Protein AF-A0A429ZUX8-F1 (afdb_monomer)

Structure (mmCIF, N/CA/C/O backbone):
data_AF-A0A429ZUX8-F1
#
_entry.id   AF-A0A429ZUX8-F1
#
loop_
_atom_site.group_PDB
_atom_site.id
_atom_site.type_symbol
_atom_site.label_atom_id
_atom_site.label_alt_id
_atom_site.label_comp_id
_atom_site.label_asym_id
_atom_site.label_entity_id
_atom_site.label_seq_id
_atom_site.pdbx_PDB_ins_code
_atom_site.Cartn_x
_atom_site.Cartn_y
_atom_site.Cartn_z
_atom_site.occupancy
_atom_site.B_iso_or_equiv
_atom_site.auth_seq_id
_atom_site.auth_comp_id
_atom_site.auth_asym_id
_atom_site.auth_atom_id
_atom_site.pdbx_PDB_model_num
ATOM 1 N N . MET A 1 1 ? 13.844 -40.711 -23.685 1.00 64.62 1 MET A N 1
ATOM 2 C CA . MET A 1 1 ? 13.538 -39.368 -24.236 1.00 64.62 1 MET A CA 1
ATOM 3 C C . MET A 1 1 ? 12.196 -38.818 -23.746 1.00 64.62 1 MET A C 1
ATOM 5 O O . MET A 1 1 ? 12.214 -37.789 -23.092 1.00 64.62 1 MET A O 1
ATOM 9 N N . LYS A 1 2 ? 11.062 -39.514 -23.934 1.00 71.81 2 LYS A N 1
ATOM 10 C CA . LYS A 1 2 ? 9.721 -39.080 -23.458 1.00 71.81 2 LYS A CA 1
ATOM 11 C C . LYS A 1 2 ? 9.662 -38.704 -21.963 1.00 71.81 2 LYS A C 1
ATOM 13 O O . LYS A 1 2 ? 9.129 -37.663 -21.611 1.00 71.81 2 LYS A O 1
ATOM 18 N N . HIS A 1 3 ? 10.273 -39.518 -21.097 1.00 77.81 3 HIS A N 1
ATOM 19 C CA . HIS A 1 3 ? 10.309 -39.275 -19.645 1.00 77.81 3 HIS 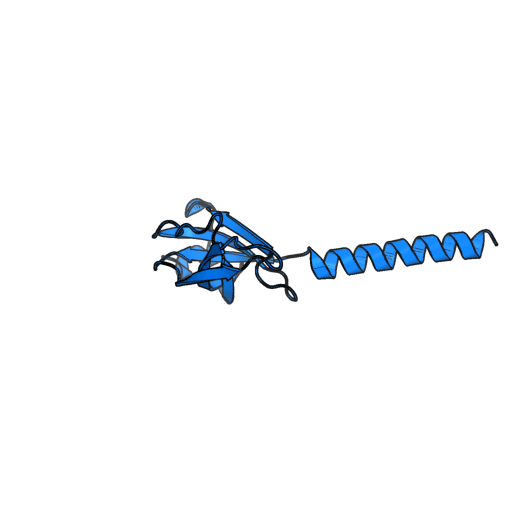A CA 1
ATOM 20 C C . HIS A 1 3 ? 11.204 -38.094 -19.239 1.00 77.81 3 HIS A C 1
ATOM 22 O O . HIS A 1 3 ? 10.881 -37.392 -18.291 1.00 77.81 3 HIS A O 1
ATOM 28 N N . ILE A 1 4 ? 12.287 -37.838 -19.984 1.00 87.44 4 ILE A N 1
ATOM 29 C CA . ILE A 1 4 ? 13.167 -36.677 -19.761 1.00 87.44 4 ILE A CA 1
ATOM 30 C C . ILE A 1 4 ? 12.437 -35.395 -20.164 1.00 87.44 4 ILE A C 1
ATOM 32 O O . ILE A 1 4 ? 12.457 -34.423 -19.420 1.00 87.44 4 ILE A O 1
ATOM 36 N N . LEU A 1 5 ? 11.736 -35.415 -21.304 1.00 83.94 5 LEU A N 1
ATOM 37 C CA . LEU A 1 5 ? 10.937 -34.279 -21.757 1.00 83.94 5 LEU A CA 1
ATOM 38 C C . LEU A 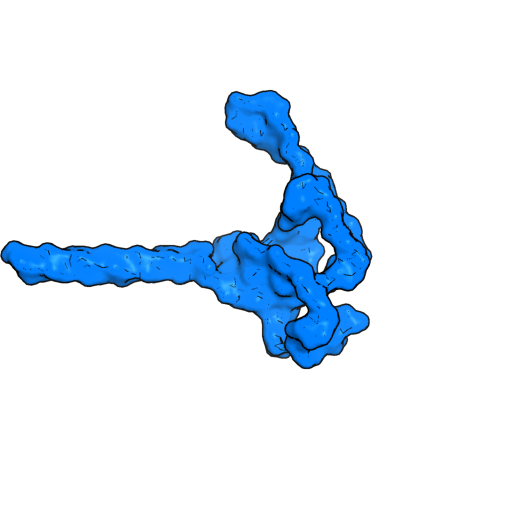1 5 ? 9.791 -33.985 -20.778 1.00 83.94 5 LEU A C 1
ATOM 40 O O . LEU A 1 5 ? 9.612 -32.844 -20.376 1.00 83.94 5 LEU A O 1
ATOM 44 N N . SER A 1 6 ? 9.087 -35.025 -20.318 1.00 88.00 6 SER A N 1
ATOM 45 C CA . SER A 1 6 ? 8.028 -34.891 -19.311 1.00 88.00 6 SER A CA 1
ATOM 46 C C . SER A 1 6 ? 8.552 -34.344 -17.980 1.00 88.00 6 SER A C 1
ATOM 48 O O . SER A 1 6 ? 7.904 -33.495 -17.375 1.00 88.00 6 SER A O 1
ATOM 50 N N . PHE A 1 7 ? 9.723 -34.799 -17.526 1.00 93.25 7 PHE A N 1
ATOM 51 C CA . PHE A 1 7 ? 10.358 -34.287 -16.311 1.00 93.25 7 PHE A CA 1
ATOM 52 C C . PHE A 1 7 ? 10.752 -32.812 -16.456 1.00 93.25 7 PHE A C 1
ATOM 54 O O . PHE A 1 7 ? 10.481 -32.011 -15.564 1.00 93.25 7 PHE A O 1
ATOM 61 N N . LEU A 1 8 ? 11.321 -32.432 -17.604 1.00 93.31 8 LEU A N 1
ATOM 62 C CA . LEU A 1 8 ? 11.699 -31.049 -17.890 1.00 93.31 8 LEU A CA 1
ATOM 63 C C . LEU A 1 8 ? 10.476 -30.119 -17.907 1.00 93.31 8 LEU A C 1
ATOM 65 O O . LEU A 1 8 ? 10.532 -29.028 -17.347 1.00 93.31 8 LEU A O 1
ATOM 69 N N . THR A 1 9 ? 9.352 -30.557 -18.484 1.00 93.00 9 THR A N 1
ATOM 70 C CA . THR A 1 9 ? 8.100 -29.785 -18.477 1.00 93.00 9 THR A CA 1
ATOM 71 C C . THR A 1 9 ? 7.586 -29.546 -17.057 1.00 93.00 9 THR A C 1
ATOM 73 O O . THR A 1 9 ? 7.231 -28.418 -16.719 1.00 93.00 9 THR A O 1
ATOM 76 N N . VAL A 1 10 ? 7.585 -30.575 -16.203 1.00 95.38 10 VAL A N 1
ATOM 77 C CA . VAL A 1 10 ? 7.172 -30.435 -14.796 1.00 95.38 10 VAL A CA 1
ATOM 78 C C . VAL A 1 10 ? 8.111 -29.491 -14.042 1.00 95.38 10 VAL A C 1
ATOM 80 O O . VAL A 1 10 ? 7.644 -28.633 -13.296 1.00 95.38 10 VAL A O 1
ATOM 83 N N . LEU A 1 11 ? 9.422 -29.585 -14.279 1.00 95.12 11 LEU A N 1
ATOM 84 C CA . LEU A 1 11 ? 10.402 -28.696 -13.659 1.00 95.12 11 LEU A CA 1
ATOM 85 C C . LEU A 1 11 ? 10.169 -27.228 -14.049 1.00 95.12 11 LEU A C 1
ATOM 87 O O . LEU A 1 11 ? 10.162 -26.361 -13.178 1.00 95.12 11 LEU A O 1
ATOM 91 N N . ILE A 1 12 ? 9.913 -26.949 -15.331 1.00 95.25 12 ILE A N 1
ATOM 92 C CA . ILE A 1 12 ? 9.610 -25.593 -15.816 1.00 95.25 12 ILE A CA 1
ATOM 93 C C . ILE A 1 12 ? 8.336 -25.045 -15.157 1.00 95.25 12 ILE A C 1
ATOM 95 O O . ILE A 1 12 ? 8.320 -23.885 -14.751 1.00 95.25 12 ILE A O 1
ATOM 99 N N . LEU A 1 13 ? 7.291 -25.863 -14.991 1.00 95.62 13 LEU A N 1
ATOM 100 C CA . LEU A 1 13 ? 6.057 -25.442 -14.316 1.00 95.62 13 LEU A CA 1
ATOM 101 C C . LEU A 1 13 ? 6.291 -25.100 -12.838 1.00 95.62 13 LEU A C 1
ATOM 103 O O . LEU A 1 13 ? 5.776 -24.092 -12.352 1.00 95.62 13 LEU A O 1
ATOM 107 N N . ILE A 1 14 ? 7.096 -25.892 -12.125 1.00 95.12 14 ILE A N 1
ATOM 108 C CA . ILE A 1 14 ? 7.433 -25.632 -10.717 1.00 95.12 14 ILE A CA 1
ATOM 109 C C . ILE A 1 14 ? 8.254 -24.344 -10.588 1.00 95.12 14 ILE A C 1
ATOM 111 O O . ILE A 1 14 ? 7.944 -23.490 -9.760 1.00 95.12 14 ILE A O 1
ATOM 115 N N . VAL A 1 15 ? 9.274 -24.162 -11.430 1.00 94.94 15 VAL A N 1
ATOM 116 C CA . VAL A 1 15 ? 10.110 -22.952 -11.401 1.00 94.94 15 VAL A CA 1
ATOM 117 C C . VAL A 1 15 ? 9.293 -21.720 -11.788 1.00 94.94 15 VAL A C 1
ATOM 119 O O . VAL A 1 15 ? 9.406 -20.682 -11.136 1.00 94.94 15 VAL A O 1
ATOM 122 N N . GLY A 1 16 ? 8.440 -21.828 -12.808 1.00 92.12 16 GLY A N 1
ATOM 123 C CA . GLY A 1 16 ? 7.571 -20.741 -13.250 1.00 92.12 16 GLY A CA 1
ATOM 124 C C . GLY A 1 16 ? 6.571 -20.323 -12.174 1.00 92.12 16 GLY A C 1
ATOM 125 O O . GLY A 1 16 ? 6.448 -19.135 -11.882 1.00 92.12 16 GLY A O 1
ATOM 126 N N . THR A 1 17 ? 5.916 -21.284 -11.519 1.00 90.19 17 THR A N 1
ATOM 127 C CA . THR A 1 17 ? 4.988 -20.995 -10.413 1.00 90.19 17 THR A CA 1
ATOM 128 C C . THR A 1 17 ? 5.706 -20.397 -9.207 1.00 90.19 17 THR A C 1
ATOM 130 O O . THR A 1 17 ? 5.271 -19.363 -8.703 1.00 90.19 17 THR A O 1
ATOM 133 N N . ALA A 1 18 ? 6.838 -20.963 -8.779 1.00 90.06 18 ALA A N 1
ATOM 134 C CA . ALA A 1 18 ? 7.623 -20.419 -7.670 1.00 90.06 18 ALA A CA 1
ATOM 135 C C . ALA A 1 18 ? 8.086 -18.978 -7.948 1.00 90.06 18 ALA A C 1
ATOM 137 O O . ALA A 1 18 ? 7.978 -18.108 -7.082 1.00 90.06 18 ALA A O 1
ATOM 138 N N . SER A 1 19 ? 8.533 -18.714 -9.178 1.00 88.88 19 SER A N 1
ATOM 139 C CA . SER A 1 19 ? 8.931 -17.377 -9.628 1.00 88.88 19 SER A CA 1
ATOM 140 C C . SER A 1 19 ? 7.743 -16.414 -9.611 1.00 88.88 19 SER A C 1
ATOM 142 O O . SER A 1 19 ? 7.859 -15.3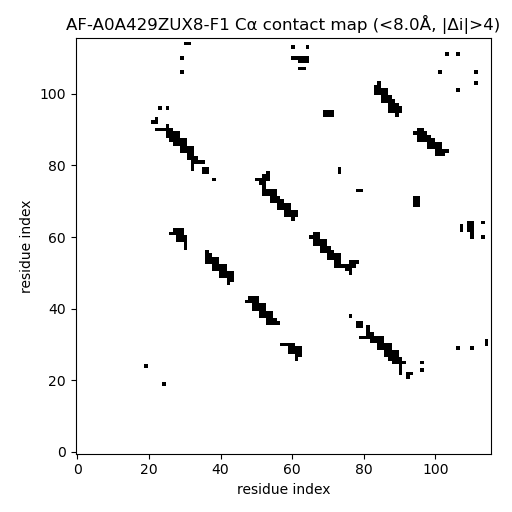06 -9.093 1.00 88.88 19 SER A O 1
ATOM 144 N N . TYR A 1 20 ? 6.573 -16.841 -10.095 1.00 88.69 20 TYR A N 1
ATOM 145 C CA . TYR A 1 20 ? 5.360 -16.028 -10.045 1.00 88.69 20 TYR A CA 1
ATOM 146 C C . TYR A 1 20 ? 4.992 -15.632 -8.609 1.00 88.69 20 TYR A C 1
ATOM 148 O O . TYR A 1 20 ? 4.803 -14.449 -8.329 1.00 88.69 20 TYR A O 1
ATOM 156 N N . PHE A 1 21 ? 4.970 -16.587 -7.673 1.00 87.00 21 PHE A N 1
ATOM 157 C CA . PHE A 1 21 ? 4.702 -16.288 -6.263 1.00 87.00 21 PHE A CA 1
ATOM 158 C C . PHE A 1 21 ? 5.746 -15.346 -5.665 1.00 87.00 21 PHE A C 1
ATOM 160 O O . PHE A 1 21 ? 5.390 -14.437 -4.914 1.00 87.00 21 PHE A O 1
ATOM 167 N N . TYR A 1 22 ? 7.020 -15.513 -6.017 1.00 88.06 22 TYR A N 1
ATOM 168 C CA . TYR A 1 22 ? 8.087 -14.649 -5.527 1.00 88.06 22 TYR A CA 1
ATOM 169 C C . TYR A 1 22 ? 7.881 -13.178 -5.924 1.00 88.06 22 TYR A C 1
ATOM 171 O O . TYR A 1 22 ? 8.092 -12.289 -5.095 1.00 88.06 22 TYR A O 1
ATOM 179 N N . PHE A 1 23 ? 7.440 -12.924 -7.161 1.00 86.94 23 PHE A N 1
ATOM 180 C CA . PHE A 1 23 ? 7.329 -11.573 -7.718 1.00 86.94 23 PHE A CA 1
ATOM 181 C C . PHE A 1 23 ? 5.953 -10.920 -7.563 1.00 86.94 23 PHE A C 1
ATOM 183 O O . PHE A 1 23 ? 5.896 -9.707 -7.383 1.00 86.94 23 PHE A O 1
ATOM 190 N N . TYR A 1 24 ? 4.867 -11.692 -7.626 1.00 85.69 24 TYR A N 1
ATOM 191 C CA . TYR A 1 24 ? 3.512 -11.150 -7.793 1.00 85.69 24 TYR A CA 1
ATOM 192 C C . TYR A 1 24 ? 2.551 -11.479 -6.649 1.00 85.69 24 TYR A C 1
ATOM 194 O O . TYR A 1 24 ? 1.450 -10.939 -6.617 1.00 85.69 24 TYR A O 1
ATOM 202 N N . SER A 1 25 ? 2.935 -12.329 -5.689 1.00 90.88 25 SER A N 1
ATOM 203 C CA . SER A 1 25 ? 2.097 -12.539 -4.501 1.00 90.88 25 SER A CA 1
ATOM 204 C C . SER A 1 25 ? 2.265 -11.398 -3.497 1.00 90.88 25 SER A C 1
ATOM 206 O O . SER A 1 25 ? 3.377 -10.931 -3.259 1.00 90.88 25 SER A O 1
ATOM 208 N N . GLY A 1 26 ? 1.177 -10.946 -2.885 1.00 94.31 26 GLY A N 1
ATOM 209 C CA . GLY A 1 26 ? 1.212 -9.909 -1.858 1.00 94.31 26 GLY A CA 1
ATOM 210 C C . GLY A 1 26 ? 0.212 -10.182 -0.746 1.00 94.31 26 GLY A C 1
ATOM 211 O O . GLY A 1 26 ? -0.682 -11.013 -0.889 1.00 94.31 26 GLY A O 1
ATOM 212 N N . GLN A 1 27 ? 0.406 -9.507 0.381 1.00 96.56 27 GLN A N 1
ATOM 213 C CA . GLN A 1 27 ? -0.532 -9.485 1.499 1.00 96.56 27 GLN A CA 1
ATOM 214 C C . GLN A 1 27 ? -1.164 -8.105 1.607 1.00 96.56 27 GLN A C 1
ATOM 216 O O . GLN A 1 27 ? -0.492 -7.104 1.363 1.00 96.56 27 GLN A O 1
ATOM 221 N N . ASP A 1 28 ? -2.429 -8.064 2.004 1.00 97.94 28 ASP A N 1
ATOM 222 C CA . ASP A 1 28 ? -3.158 -6.810 2.142 1.00 97.94 28 ASP A CA 1
ATOM 223 C C . ASP A 1 28 ? -2.791 -6.093 3.444 1.00 97.94 28 ASP A C 1
ATOM 225 O O . ASP A 1 28 ? -2.830 -6.674 4.534 1.00 97.94 28 ASP A O 1
ATOM 229 N N . TYR A 1 29 ? -2.476 -4.812 3.301 1.00 98.38 29 TYR A N 1
ATOM 230 C CA . TYR A 1 29 ? -2.248 -3.852 4.372 1.00 98.38 29 TYR A CA 1
ATOM 231 C C . TYR A 1 29 ? -3.139 -2.632 4.169 1.00 98.38 29 TYR A C 1
ATOM 233 O O . TYR A 1 29 ? -3.554 -2.341 3.053 1.00 98.38 29 TYR A O 1
ATOM 241 N N . TYR A 1 30 ? -3.413 -1.899 5.239 1.00 98.38 30 TYR A N 1
ATOM 242 C CA . TYR A 1 30 ? -4.357 -0.791 5.236 1.00 98.38 30 TYR A CA 1
ATOM 243 C C . TYR A 1 30 ? -3.749 0.440 5.901 1.00 98.38 30 TYR A C 1
ATOM 245 O O . TYR A 1 30 ? -3.120 0.325 6.952 1.00 98.38 30 TYR A O 1
ATOM 253 N N . THR A 1 31 ? -3.939 1.617 5.314 1.00 98.19 31 THR A N 1
ATOM 254 C CA . THR A 1 31 ? -3.440 2.889 5.861 1.00 98.19 31 THR A CA 1
ATOM 255 C C . THR A 1 31 ? -4.422 4.032 5.598 1.00 98.19 31 THR A C 1
ATOM 257 O O . THR A 1 31 ? -5.386 3.863 4.849 1.00 98.19 31 THR A O 1
ATOM 260 N N . LYS A 1 32 ? -4.191 5.189 6.222 1.00 97.88 32 LYS A N 1
ATOM 261 C CA . LYS A 1 32 ? -4.957 6.425 6.034 1.00 97.88 32 LYS A CA 1
ATOM 262 C C . LYS A 1 32 ? -3.998 7.545 5.656 1.00 97.88 32 LYS A C 1
ATOM 264 O O . LYS A 1 32 ? -3.047 7.808 6.383 1.00 97.88 32 LYS A O 1
ATOM 269 N N . ILE A 1 33 ? -4.271 8.233 4.554 1.00 97.00 33 ILE A N 1
ATOM 270 C CA . ILE A 1 33 ? -3.459 9.373 4.126 1.00 97.00 33 ILE A CA 1
ATOM 271 C C . ILE A 1 33 ? -3.746 10.567 5.035 1.00 97.00 33 ILE A C 1
ATOM 273 O O . ILE A 1 33 ? -4.861 11.083 5.057 1.00 97.00 33 ILE A O 1
ATOM 277 N N . THR A 1 34 ? -2.747 11.017 5.789 1.00 95.19 34 THR A N 1
ATOM 278 C CA . THR A 1 34 ? -2.866 12.145 6.734 1.00 95.19 34 THR A CA 1
ATOM 279 C C . THR A 1 34 ? -2.016 13.356 6.351 1.00 95.19 34 THR A C 1
ATOM 281 O O . THR A 1 34 ? -2.213 14.432 6.910 1.00 95.19 34 THR A O 1
ATOM 284 N N . SER A 1 35 ? -1.117 13.211 5.375 1.00 92.50 35 SER A N 1
ATOM 285 C CA . SER A 1 35 ? -0.234 14.266 4.875 1.00 92.50 35 SER A CA 1
ATOM 286 C C . SER A 1 35 ? -0.124 14.222 3.352 1.00 92.50 35 SER A C 1
ATOM 288 O O . SER A 1 35 ? -0.442 13.213 2.719 1.00 92.50 35 SER A O 1
ATOM 290 N N . THR A 1 36 ? 0.356 15.317 2.766 1.00 92.31 36 THR A N 1
ATOM 291 C CA . THR A 1 36 ? 0.828 15.334 1.376 1.00 92.31 36 THR A CA 1
ATOM 292 C C . THR A 1 36 ? 2.064 14.449 1.229 1.00 92.31 36 THR A C 1
ATOM 294 O O . THR A 1 36 ? 2.770 14.198 2.212 1.00 92.31 36 THR A O 1
ATOM 297 N N . GLY A 1 37 ? 2.305 13.956 0.017 1.00 88.12 37 GLY A N 1
ATOM 298 C CA . GLY A 1 37 ? 3.490 13.163 -0.282 1.00 88.12 37 GLY A CA 1
ATOM 299 C C . GLY A 1 37 ? 4.682 14.036 -0.660 1.00 88.12 37 GLY A C 1
ATOM 300 O O . GLY A 1 37 ? 4.574 15.251 -0.836 1.00 88.12 37 GLY A O 1
ATOM 301 N N . GLU A 1 38 ? 5.840 13.404 -0.791 1.00 91.88 38 GLU A N 1
ATOM 302 C CA . GLU A 1 38 ? 7.068 14.066 -1.218 1.00 91.88 38 GLU A CA 1
ATOM 303 C C . GLU A 1 38 ? 7.169 14.002 -2.742 1.00 91.88 38 GLU A C 1
ATOM 305 O O . GLU A 1 38 ? 7.211 12.921 -3.327 1.00 91.88 38 GLU A O 1
ATOM 310 N N . SER A 1 39 ? 7.167 15.162 -3.401 1.00 90.19 39 SER A N 1
ATOM 311 C CA . SER A 1 39 ? 7.315 15.235 -4.857 1.00 90.19 39 SER A CA 1
ATOM 312 C C . SER A 1 39 ? 8.781 15.109 -5.259 1.00 90.19 39 SER A C 1
ATOM 314 O O . SER A 1 39 ? 9.638 15.811 -4.722 1.00 90.19 39 SER A O 1
ATOM 316 N N . PHE A 1 40 ? 9.066 14.279 -6.257 1.00 86.06 40 PHE A N 1
ATOM 317 C CA . PHE A 1 40 ? 10.395 14.139 -6.842 1.00 86.06 40 PHE A CA 1
ATOM 318 C C . PHE A 1 40 ? 10.308 14.017 -8.363 1.00 86.06 40 PHE A C 1
ATOM 320 O O . PHE A 1 40 ? 9.276 13.650 -8.922 1.00 86.06 40 PHE A O 1
ATOM 327 N N . VAL A 1 41 ? 11.394 14.376 -9.047 1.00 85.94 41 VAL A N 1
ATOM 328 C CA . VAL A 1 41 ? 11.474 14.327 -10.509 1.00 85.94 41 VAL A CA 1
ATOM 329 C C . VAL A 1 41 ? 12.377 13.178 -10.921 1.00 85.94 41 VAL A C 1
ATOM 331 O O . VAL A 1 41 ? 13.564 13.160 -10.594 1.00 85.94 41 VAL A O 1
ATOM 334 N N . THR A 1 42 ? 11.818 12.244 -11.679 1.00 81.88 42 THR A N 1
ATOM 335 C CA . THR A 1 42 ? 12.556 11.152 -12.306 1.00 81.88 42 THR A CA 1
ATOM 336 C C . THR A 1 42 ? 12.811 11.496 -13.768 1.00 81.88 42 THR A C 1
ATOM 338 O O . THR A 1 42 ? 11.882 11.785 -14.528 1.00 81.88 42 THR A O 1
ATOM 341 N N . LYS A 1 43 ? 14.078 11.449 -14.185 1.00 82.25 43 LYS A N 1
ATOM 342 C CA . LYS A 1 43 ? 14.440 11.549 -15.602 1.00 82.25 43 LYS A CA 1
ATOM 343 C C . LYS A 1 43 ? 14.229 10.201 -16.265 1.00 82.25 43 LYS A C 1
ATOM 345 O O . LYS A 1 43 ? 14.681 9.180 -15.755 1.00 82.25 43 LYS A 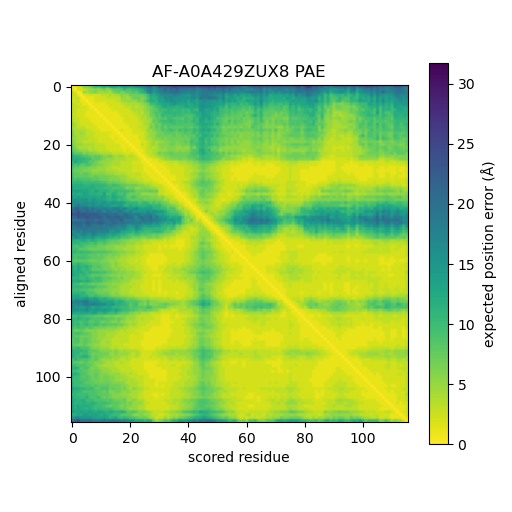O 1
ATOM 350 N N . VAL A 1 44 ? 13.546 10.198 -17.403 1.00 80.56 44 VAL A N 1
ATOM 351 C CA . VAL A 1 44 ? 13.395 8.984 -18.202 1.00 80.56 44 VAL A CA 1
ATOM 352 C C . VAL A 1 44 ? 14.669 8.793 -19.018 1.00 80.56 44 VAL A C 1
ATOM 354 O O . VAL A 1 44 ? 14.949 9.584 -19.922 1.00 80.56 44 VAL A O 1
ATOM 357 N N . ASP A 1 45 ? 15.427 7.744 -18.692 1.00 81.31 45 ASP A N 1
ATOM 358 C CA . ASP A 1 45 ? 16.700 7.419 -19.339 1.00 81.31 45 ASP A CA 1
ATOM 359 C C . ASP A 1 45 ? 16.600 7.464 -20.870 1.00 81.31 45 ASP A C 1
ATOM 361 O O . ASP A 1 45 ? 15.718 6.862 -21.486 1.00 81.31 45 ASP A O 1
ATOM 365 N N . GLY A 1 46 ? 17.528 8.197 -21.491 1.00 79.75 46 GLY A N 1
ATOM 366 C CA . GL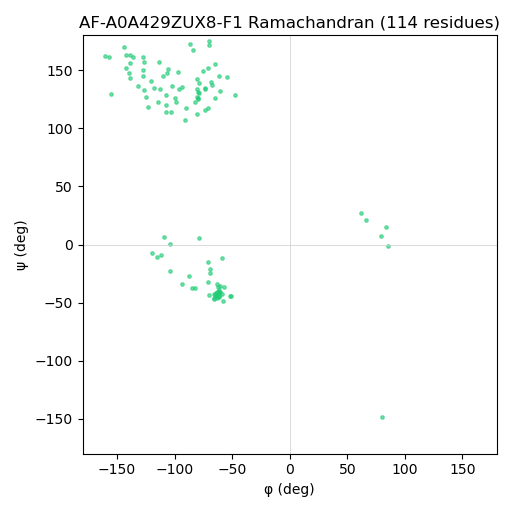Y A 1 46 ? 17.595 8.353 -22.945 1.00 79.75 46 GLY A CA 1
ATOM 367 C C . GLY A 1 46 ? 16.615 9.369 -23.542 1.00 79.75 46 GLY A C 1
ATOM 368 O O . GLY A 1 46 ? 16.534 9.465 -24.765 1.00 79.75 46 GLY A O 1
ATOM 369 N N . THR A 1 47 ? 15.892 10.143 -22.724 1.00 81.75 47 THR A N 1
ATOM 370 C CA . THR A 1 47 ? 15.012 11.227 -23.192 1.00 81.75 47 THR A CA 1
ATOM 371 C C . THR A 1 47 ? 15.164 12.493 -22.343 1.00 81.75 47 THR A C 1
ATOM 373 O O . THR A 1 47 ? 15.608 12.436 -21.202 1.00 81.75 47 THR A O 1
ATOM 376 N N . GLU A 1 48 ? 14.736 13.643 -22.870 1.00 82.38 48 GLU A N 1
ATOM 377 C CA . GLU A 1 48 ? 14.598 14.889 -22.089 1.00 82.38 48 GLU A CA 1
ATOM 378 C C . GLU A 1 48 ? 13.319 14.913 -21.232 1.00 82.38 48 GLU A C 1
ATOM 380 O O . GLU A 1 48 ? 12.978 15.931 -20.633 1.00 82.38 48 GLU A O 1
ATOM 385 N N . LYS A 1 49 ? 12.567 13.805 -21.186 1.00 80.88 49 LYS A N 1
ATOM 386 C CA . LYS A 1 49 ? 11.289 13.749 -20.486 1.00 80.88 49 LYS A CA 1
ATOM 387 C C . LYS A 1 49 ? 11.508 13.580 -18.985 1.00 80.88 49 LYS A C 1
ATOM 389 O O . LYS A 1 49 ? 12.128 12.618 -18.530 1.00 80.88 49 LYS A O 1
ATOM 394 N N . GLU A 1 50 ? 10.908 14.487 -18.229 1.00 83.31 50 GLU A N 1
ATOM 395 C CA . GLU A 1 50 ? 10.831 14.441 -16.774 1.00 83.31 50 GLU A CA 1
ATOM 396 C C . GLU A 1 50 ? 9.440 13.961 -16.340 1.00 83.31 50 GLU A C 1
ATOM 398 O O . GLU A 1 50 ? 8.420 14.362 -16.907 1.00 83.31 50 GLU A O 1
ATOM 403 N N . ILE A 1 51 ? 9.402 13.059 -15.358 1.00 81.38 51 ILE A N 1
ATOM 404 C CA . ILE A 1 51 ? 8.174 12.595 -14.709 1.00 81.38 51 ILE A CA 1
ATOM 405 C C . ILE A 1 51 ? 8.231 13.060 -13.260 1.00 81.38 51 ILE A C 1
ATOM 407 O O . ILE A 1 51 ? 9.173 12.737 -12.540 1.00 81.38 51 ILE A O 1
ATOM 411 N N . THR A 1 52 ? 7.230 13.827 -12.842 1.00 85.12 52 THR A N 1
ATOM 412 C CA . THR A 1 52 ? 7.018 14.117 -11.425 1.00 85.12 52 THR A CA 1
ATOM 413 C C . THR A 1 52 ? 6.268 12.950 -10.805 1.00 85.12 52 THR A C 1
ATOM 415 O O . THR A 1 52 ? 5.172 12.617 -11.252 1.00 85.12 52 THR A O 1
ATOM 418 N N . ASP A 1 53 ? 6.853 12.359 -9.776 1.00 88.38 53 ASP A N 1
ATOM 419 C CA . ASP A 1 53 ? 6.237 11.339 -8.942 1.00 88.38 53 ASP A CA 1
ATOM 420 C C . ASP A 1 53 ? 6.039 11.894 -7.529 1.00 88.38 53 ASP A C 1
ATOM 422 O O . ASP A 1 53 ? 6.712 12.839 -7.114 1.00 88.38 53 ASP A O 1
ATOM 426 N N . VAL A 1 54 ? 5.097 11.310 -6.791 1.00 92.94 54 VAL A N 1
ATOM 427 C CA . VAL A 1 54 ? 4.846 11.654 -5.388 1.00 92.94 54 VAL A CA 1
ATOM 428 C C . VAL A 1 54 ? 4.988 10.390 -4.554 1.00 92.94 54 VAL A C 1
ATOM 430 O O . VAL A 1 54 ? 4.237 9.437 -4.766 1.00 92.94 54 VAL A O 1
ATOM 433 N N . SER A 1 55 ? 5.940 10.366 -3.624 1.00 94.12 55 SER A N 1
ATOM 434 C CA . SER A 1 55 ? 6.180 9.239 -2.718 1.00 94.12 55 SER A CA 1
ATOM 435 C C . SER A 1 55 ? 5.519 9.437 -1.362 1.00 94.12 55 SER A C 1
ATOM 437 O O . SER A 1 55 ? 5.426 10.550 -0.843 1.00 94.12 55 SER A O 1
ATOM 439 N N . TYR A 1 56 ? 5.120 8.324 -0.758 1.00 96.44 56 TYR A N 1
ATOM 440 C CA . TYR A 1 56 ? 4.574 8.255 0.588 1.00 96.44 56 TYR A CA 1
ATOM 441 C C . TYR A 1 56 ? 5.335 7.233 1.415 1.00 96.44 56 TYR A C 1
ATOM 443 O O . TYR A 1 56 ? 5.490 6.088 0.993 1.00 96.44 56 TYR A O 1
ATOM 451 N N . HIS A 1 57 ? 5.703 7.643 2.627 1.00 96.19 57 HIS A N 1
ATOM 452 C CA . HIS A 1 57 ? 6.129 6.759 3.700 1.00 96.19 57 HIS A CA 1
ATOM 453 C C . HIS A 1 57 ? 4.974 6.618 4.693 1.00 96.19 57 HIS A C 1
ATOM 455 O O . HIS A 1 57 ? 4.558 7.603 5.306 1.00 96.19 57 HIS A O 1
ATOM 461 N N . GLN A 1 58 ? 4.406 5.420 4.818 1.00 95.69 58 GLN A N 1
ATOM 462 C CA . GLN A 1 58 ? 3.208 5.187 5.627 1.00 95.69 58 GLN A CA 1
ATOM 463 C C . GLN A 1 58 ? 3.405 4.047 6.617 1.00 95.69 58 GLN A C 1
ATOM 465 O O . GLN A 1 58 ? 4.019 3.025 6.310 1.00 95.69 58 GLN A O 1
ATOM 470 N N . LEU A 1 59 ? 2.788 4.185 7.791 1.00 96.81 59 LEU A N 1
ATOM 471 C CA . LEU A 1 59 ? 2.458 3.036 8.625 1.00 96.81 59 LEU A CA 1
ATOM 472 C C . LEU A 1 59 ? 1.172 2.406 8.089 1.00 96.81 59 LEU A C 1
ATOM 474 O O . LEU A 1 59 ? 0.156 3.080 7.908 1.00 96.81 59 LEU A O 1
ATOM 478 N N . ALA A 1 60 ? 1.223 1.106 7.822 1.00 97.69 60 ALA A N 1
ATOM 479 C CA . ALA A 1 60 ? 0.090 0.330 7.355 1.00 97.69 60 ALA A CA 1
ATOM 480 C C . ALA A 1 60 ? -0.117 -0.904 8.235 1.00 97.69 60 ALA A C 1
ATOM 482 O O . ALA A 1 60 ? 0.831 -1.463 8.783 1.00 97.69 60 ALA A O 1
ATOM 483 N N . PHE A 1 61 ? -1.359 -1.355 8.354 1.00 98.06 61 PHE A N 1
ATOM 484 C CA . PHE A 1 61 ? -1.753 -2.437 9.248 1.00 98.06 61 PHE A CA 1
ATOM 485 C C . PHE A 1 61 ? -2.303 -3.608 8.451 1.00 98.06 61 PHE A C 1
ATOM 487 O O . PHE A 1 61 ? -3.108 -3.410 7.546 1.00 98.06 61 PHE A O 1
ATOM 494 N N . ASP A 1 62 ? -1.890 -4.829 8.771 1.00 97.25 62 ASP A N 1
ATOM 495 C CA . ASP A 1 62 ? -2.502 -6.014 8.177 1.00 97.25 62 ASP A CA 1
ATOM 496 C C . ASP A 1 62 ? -3.933 -6.231 8.706 1.00 97.25 62 ASP A C 1
ATOM 498 O O . ASP A 1 62 ? -4.409 -5.557 9.624 1.00 97.25 62 ASP A O 1
ATOM 502 N N . LYS A 1 63 ? -4.627 -7.233 8.161 1.00 96.00 63 LYS A N 1
ATOM 503 C CA . LYS A 1 63 ? -5.989 -7.600 8.585 1.00 96.00 63 LYS A CA 1
ATOM 504 C C . LYS A 1 63 ? -6.144 -7.983 10.065 1.00 96.00 63 LYS A C 1
ATOM 506 O O . LYS A 1 63 ? -7.274 -8.138 10.509 1.00 96.00 63 LYS A O 1
ATOM 511 N N . ASN A 1 64 ? -5.048 -8.195 10.792 1.00 95.81 64 ASN A N 1
ATOM 512 C CA . ASN A 1 64 ? -5.028 -8.505 12.221 1.00 95.81 64 ASN A CA 1
ATOM 513 C C . ASN A 1 64 ? -4.608 -7.287 13.066 1.00 95.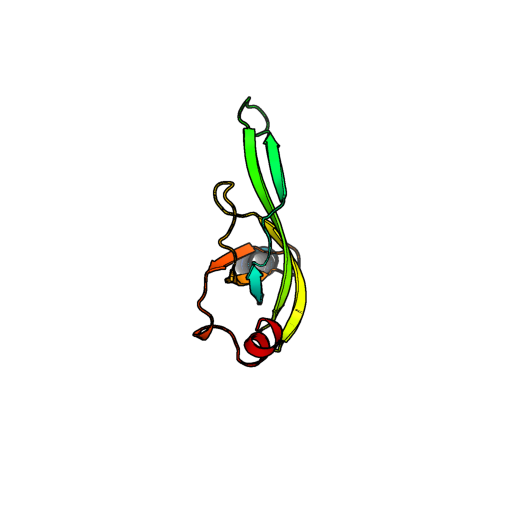81 64 ASN A C 1
ATOM 515 O O . ASN A 1 64 ? -4.540 -7.392 14.287 1.00 95.81 64 ASN A O 1
ATOM 519 N N . GLY A 1 65 ? -4.327 -6.140 12.438 1.00 94.56 65 GLY A N 1
ATOM 520 C CA . GLY A 1 65 ? -3.850 -4.931 13.107 1.00 94.56 65 GLY A CA 1
ATOM 521 C C . GLY A 1 65 ? -2.339 -4.902 13.348 1.00 94.56 65 GLY A C 1
ATOM 522 O O . GLY A 1 65 ? -1.877 -4.086 14.139 1.00 94.56 65 GLY A O 1
ATOM 523 N N . LYS A 1 66 ? -1.550 -5.773 12.704 1.00 96.25 66 LYS A N 1
ATOM 524 C CA . LYS A 1 66 ? -0.088 -5.731 12.814 1.00 96.25 66 LYS A CA 1
ATOM 525 C C . LYS A 1 66 ? 0.483 -4.652 11.901 1.00 96.25 66 LYS A C 1
ATOM 527 O O . LYS A 1 66 ? 0.263 -4.684 10.691 1.00 96.25 66 LYS A O 1
ATOM 532 N N . GLU A 1 67 ? 1.263 -3.751 12.481 1.00 96.38 67 GLU A N 1
ATOM 533 C CA . GLU A 1 67 ? 1.903 -2.648 11.769 1.00 96.38 67 GLU A CA 1
ATOM 534 C C . GLU A 1 67 ? 3.052 -3.085 10.844 1.00 96.38 67 GLU A C 1
ATOM 536 O O . GLU A 1 67 ? 3.745 -4.087 11.068 1.00 96.38 67 GLU A O 1
ATOM 541 N N . LYS A 1 68 ? 3.258 -2.292 9.793 1.00 96.25 68 LYS A N 1
ATOM 542 C CA . LYS A 1 68 ? 4.380 -2.354 8.862 1.00 96.25 68 LYS A CA 1
ATOM 543 C C . LYS A 1 68 ? 4.590 -0.979 8.226 1.00 96.25 68 LYS A C 1
ATOM 545 O O . LYS A 1 68 ? 3.652 -0.409 7.677 1.00 96.25 68 LYS A O 1
ATOM 550 N N . ALA A 1 69 ? 5.825 -0.484 8.244 1.00 97.25 69 ALA A N 1
ATOM 551 C CA . ALA A 1 69 ? 6.211 0.674 7.442 1.00 97.25 69 ALA A CA 1
ATOM 552 C C . ALA A 1 69 ? 6.314 0.280 5.960 1.00 97.25 69 ALA A C 1
ATOM 554 O O . ALA A 1 69 ? 6.871 -0.775 5.628 1.00 97.25 69 ALA A O 1
ATOM 555 N N . VAL A 1 70 ? 5.749 1.102 5.082 1.00 97.06 70 VAL A N 1
ATOM 556 C CA . VAL A 1 70 ? 5.702 0.871 3.638 1.00 97.06 70 VAL A CA 1
ATOM 557 C C . VAL A 1 70 ? 5.961 2.158 2.869 1.00 97.06 70 VAL A C 1
ATOM 559 O O . VAL A 1 70 ? 5.485 3.225 3.250 1.00 97.06 70 VAL A O 1
ATOM 562 N N . ASP A 1 71 ? 6.662 2.009 1.749 1.00 96.44 71 ASP A N 1
ATOM 563 C CA . ASP A 1 71 ? 6.915 3.070 0.782 1.00 96.44 71 ASP A CA 1
ATOM 564 C C . ASP A 1 71 ? 6.176 2.762 -0.518 1.00 96.44 71 ASP A C 1
ATOM 566 O O . ASP A 1 71 ? 6.209 1.626 -1.010 1.00 96.44 71 ASP A O 1
ATOM 570 N N . PHE A 1 72 ? 5.494 3.761 -1.070 1.00 95.62 72 PHE A N 1
ATOM 571 C CA . PHE A 1 72 ? 4.832 3.654 -2.367 1.00 95.62 72 PHE A CA 1
ATOM 572 C C . PHE A 1 72 ? 4.632 5.019 -3.016 1.00 95.62 72 PHE A C 1
ATOM 574 O O . PHE A 1 72 ? 4.639 6.051 -2.348 1.00 95.62 72 PHE A O 1
ATOM 581 N N . ASN A 1 73 ? 4.409 5.005 -4.328 1.00 93.50 73 ASN A N 1
ATOM 582 C CA . ASN A 1 73 ? 4.196 6.216 -5.110 1.00 93.50 73 ASN A CA 1
ATOM 583 C C . ASN A 1 73 ? 2.725 6.369 -5.490 1.00 93.50 73 ASN A C 1
ATOM 585 O O . ASN A 1 73 ? 2.002 5.380 -5.668 1.00 93.50 73 ASN A O 1
ATOM 589 N N . SER A 1 74 ? 2.290 7.613 -5.658 1.00 90.94 74 SER A N 1
ATOM 590 C CA . SER A 1 74 ? 0.992 7.916 -6.242 1.00 90.94 74 SER A CA 1
ATOM 591 C C . SER A 1 74 ? 0.943 7.600 -7.736 1.00 90.94 74 SER A C 1
ATOM 593 O O . SER A 1 74 ? 1.941 7.297 -8.388 1.00 90.94 74 SER A O 1
ATOM 595 N N . THR A 1 75 ? -0.260 7.688 -8.295 1.00 84.25 75 THR A N 1
ATOM 596 C CA . THR A 1 75 ? -0.498 7.501 -9.722 1.00 84.25 75 THR A CA 1
ATOM 597 C C . THR A 1 75 ? -0.530 8.870 -10.400 1.00 84.25 75 THR A C 1
ATOM 599 O O . THR A 1 75 ? -1.224 9.777 -9.939 1.00 84.25 75 THR A O 1
ATOM 602 N N . LEU A 1 76 ? 0.170 9.006 -11.533 1.00 82.31 76 LEU A N 1
ATOM 603 C CA . LEU A 1 76 ? 0.197 10.218 -12.372 1.00 82.31 76 LEU A CA 1
ATOM 604 C C . LEU A 1 76 ? 0.763 11.475 -11.681 1.00 82.31 76 LEU A C 1
ATOM 606 O O . LEU A 1 76 ? 0.373 12.584 -12.048 1.00 82.31 76 LEU A O 1
ATOM 610 N N . GLY A 1 77 ? 1.645 11.319 -10.688 1.00 81.94 77 GLY A N 1
ATOM 611 C CA . GLY A 1 77 ? 2.341 12.450 -10.064 1.00 81.94 77 GLY A CA 1
ATOM 612 C C . GLY A 1 77 ? 1.443 13.405 -9.280 1.00 81.94 77 GLY A C 1
ATOM 613 O O . GLY A 1 77 ? 1.792 14.567 -9.098 1.00 81.94 77 GLY A O 1
ATOM 614 N N . ARG A 1 78 ? 0.255 12.952 -8.863 1.00 87.69 78 ARG A N 1
ATOM 615 C CA . ARG A 1 78 ? -0.688 13.757 -8.074 1.00 87.69 78 ARG A CA 1
ATOM 616 C C . ARG A 1 78 ? -0.716 13.297 -6.630 1.00 87.69 78 ARG A C 1
ATOM 618 O O . ARG A 1 78 ? -0.598 12.103 -6.372 1.00 87.69 78 ARG A O 1
ATOM 625 N N . ASP A 1 79 ? -0.938 14.225 -5.709 1.00 92.69 79 ASP A N 1
ATOM 626 C CA . ASP A 1 79 ? -1.188 13.871 -4.318 1.00 92.69 79 ASP A CA 1
ATOM 627 C C . ASP A 1 79 ? -2.453 13.013 -4.169 1.00 92.69 79 ASP A C 1
ATOM 629 O O . ASP A 1 79 ? -3.459 13.195 -4.863 1.00 92.69 79 ASP A O 1
ATOM 633 N N . LEU A 1 80 ? -2.396 12.083 -3.221 1.00 94.50 80 LEU A N 1
ATOM 634 C CA . LEU A 1 80 ? -3.534 11.316 -2.748 1.00 94.50 80 LEU A CA 1
ATOM 635 C C . LEU A 1 80 ? -4.402 12.186 -1.840 1.00 94.50 80 LEU A C 1
ATOM 637 O O . LEU A 1 80 ? -3.927 13.080 -1.138 1.00 94.50 80 LEU A O 1
ATOM 641 N N . ARG A 1 81 ? -5.707 11.914 -1.845 1.00 94.75 81 ARG A N 1
ATOM 642 C CA . ARG A 1 81 ? -6.673 12.681 -1.060 1.00 94.75 81 ARG A CA 1
ATOM 643 C C . ARG A 1 81 ? -6.412 12.495 0.436 1.00 94.75 81 ARG A C 1
ATOM 645 O O . ARG A 1 81 ? -6.428 11.375 0.941 1.00 94.75 81 ARG A O 1
ATOM 652 N N . ILE A 1 82 ? -6.250 13.601 1.161 1.00 96.06 82 ILE A N 1
ATOM 653 C CA . ILE A 1 82 ? -6.146 13.577 2.625 1.00 96.06 82 ILE A CA 1
ATOM 654 C C . ILE A 1 82 ? -7.435 12.984 3.213 1.00 96.06 82 ILE A C 1
ATOM 656 O O . ILE A 1 82 ? -8.547 13.350 2.829 1.00 96.06 82 ILE A O 1
ATOM 660 N N . GLY A 1 83 ? 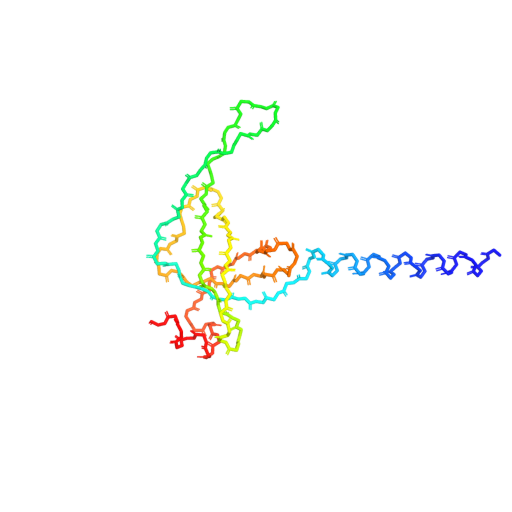-7.272 12.047 4.140 1.00 96.00 83 GLY A N 1
ATOM 661 C CA . GLY A 1 83 ? -8.340 11.271 4.759 1.00 96.00 83 GLY A CA 1
ATOM 662 C C . GLY A 1 83 ? -8.766 10.032 3.969 1.00 96.00 83 GLY A C 1
ATOM 663 O O . GLY A 1 83 ? -9.637 9.311 4.448 1.00 96.00 83 GLY A O 1
ATOM 664 N N . ALA A 1 84 ? -8.184 9.763 2.794 1.00 96.94 84 ALA A N 1
ATOM 665 C CA . ALA A 1 84 ? -8.443 8.524 2.068 1.00 96.94 84 ALA A CA 1
ATOM 666 C C . ALA A 1 84 ? -7.873 7.319 2.825 1.00 96.94 84 ALA A C 1
ATOM 668 O O . ALA A 1 84 ? -6.744 7.362 3.323 1.00 96.94 84 ALA A O 1
ATOM 669 N N . TYR A 1 85 ? -8.650 6.239 2.871 1.00 97.81 85 TYR A N 1
ATOM 670 C CA . TYR A 1 85 ? -8.183 4.937 3.324 1.00 97.81 85 TYR A CA 1
ATOM 671 C C . TYR A 1 85 ? -7.721 4.138 2.116 1.00 97.81 85 TYR A C 1
ATOM 673 O O . TYR A 1 85 ? -8.391 4.124 1.086 1.00 97.81 85 TYR A O 1
ATOM 681 N N . LEU A 1 86 ? -6.578 3.473 2.235 1.00 98.00 86 LEU A N 1
ATOM 682 C CA . LEU A 1 86 ? -6.009 2.684 1.150 1.00 98.00 86 LEU A CA 1
ATOM 683 C C . LEU A 1 86 ? -5.851 1.234 1.576 1.00 98.00 86 LEU A C 1
ATOM 685 O O . LEU A 1 86 ? -5.402 0.970 2.694 1.00 98.00 86 LEU A O 1
ATOM 689 N N . LYS A 1 87 ? -6.135 0.313 0.654 1.00 98.38 87 LYS A N 1
ATOM 690 C CA . LYS A 1 87 ? -5.680 -1.075 0.718 1.00 98.38 87 LYS A CA 1
ATOM 691 C C . LYS A 1 87 ? -4.454 -1.229 -0.176 1.00 98.38 87 LYS A C 1
ATOM 693 O O . LYS A 1 87 ? -4.506 -0.947 -1.369 1.00 98.38 87 LYS A O 1
ATOM 698 N N . LEU A 1 88 ? -3.353 -1.678 0.409 1.00 98.06 88 LEU A N 1
ATOM 699 C CA . LEU A 1 88 ? -2.055 -1.883 -0.220 1.00 98.06 88 LEU A CA 1
ATOM 700 C C . LEU A 1 88 ? -1.805 -3.384 -0.367 1.00 98.06 88 LEU A C 1
ATOM 702 O O . LEU A 1 88 ? -1.853 -4.114 0.620 1.00 98.06 88 LEU A O 1
ATOM 706 N N . THR A 1 89 ? -1.454 -3.845 -1.562 1.00 97.69 89 THR A N 1
ATOM 707 C CA . THR A 1 89 ? -0.974 -5.215 -1.769 1.00 97.69 89 THR A CA 1
ATOM 708 C C . THR A 1 89 ? 0.542 -5.222 -1.643 1.00 97.69 89 THR A C 1
ATOM 710 O O . THR A 1 89 ? 1.257 -4.733 -2.516 1.00 97.69 89 THR A O 1
ATOM 713 N N . VAL A 1 90 ? 1.056 -5.773 -0.545 1.00 97.44 90 VAL A N 1
ATOM 714 C CA . VAL A 1 90 ? 2.477 -5.713 -0.191 1.00 97.44 90 VAL A CA 1
ATOM 715 C C . VAL A 1 90 ? 3.138 -7.069 -0.394 1.00 97.44 90 VAL A C 1
ATOM 717 O O . VAL A 1 90 ? 2.868 -8.034 0.323 1.00 97.44 90 VAL A O 1
ATOM 720 N N . ASN A 1 91 ? 4.060 -7.145 -1.346 1.00 96.00 91 ASN A N 1
ATOM 721 C CA . ASN A 1 91 ? 4.941 -8.289 -1.525 1.00 96.00 91 ASN A CA 1
ATOM 722 C C . ASN A 1 91 ? 6.113 -8.217 -0.539 1.00 96.00 91 ASN A C 1
ATOM 724 O O . ASN A 1 91 ? 6.666 -7.154 -0.247 1.00 96.00 91 ASN A O 1
ATOM 728 N N . ARG A 1 92 ? 6.525 -9.378 -0.024 1.00 90.94 92 ARG A N 1
ATOM 729 C CA . ARG A 1 92 ? 7.603 -9.477 0.970 1.00 90.94 92 ARG A CA 1
ATOM 730 C C . ARG A 1 92 ? 8.965 -9.000 0.446 1.00 90.94 92 ARG A C 1
ATOM 732 O O . ARG A 1 92 ? 9.739 -8.464 1.229 1.00 90.94 92 ARG A O 1
ATOM 739 N N . ASN A 1 93 ? 9.244 -9.210 -0.837 1.00 89.44 93 ASN A N 1
ATOM 740 C CA . ASN A 1 93 ? 10.536 -8.957 -1.478 1.00 89.44 93 ASN A CA 1
ATOM 741 C C . ASN A 1 93 ? 10.545 -7.678 -2.332 1.00 89.44 93 ASN A C 1
ATOM 743 O O . ASN A 1 93 ? 11.611 -7.142 -2.611 1.00 89.44 93 ASN A O 1
ATOM 747 N N . LYS A 1 94 ? 9.373 -7.218 -2.786 1.00 92.56 94 LYS A N 1
ATOM 748 C CA . LYS A 1 94 ? 9.210 -6.107 -3.737 1.00 92.56 94 LYS A CA 1
ATOM 749 C C . LYS A 1 94 ? 8.578 -4.848 -3.142 1.00 92.56 94 LYS A C 1
ATOM 751 O O . LYS A 1 94 ? 8.577 -3.828 -3.816 1.00 92.56 94 LYS A O 1
ATOM 756 N N . GLY A 1 95 ? 8.060 -4.904 -1.914 1.00 95.31 95 GLY A N 1
ATOM 757 C CA . GLY A 1 95 ? 7.333 -3.783 -1.319 1.00 95.31 95 GLY A CA 1
ATOM 758 C C . GLY A 1 95 ? 5.891 -3.706 -1.820 1.00 95.31 95 GLY A C 1
ATOM 759 O O . GLY A 1 95 ? 5.267 -4.738 -2.078 1.00 95.31 95 GLY A O 1
ATOM 760 N N . VAL A 1 96 ? 5.337 -2.498 -1.908 1.00 97.00 96 VAL A N 1
ATOM 761 C CA . VAL A 1 96 ? 3.958 -2.281 -2.369 1.00 97.00 96 VAL A CA 1
ATOM 762 C C . VAL A 1 96 ? 3.876 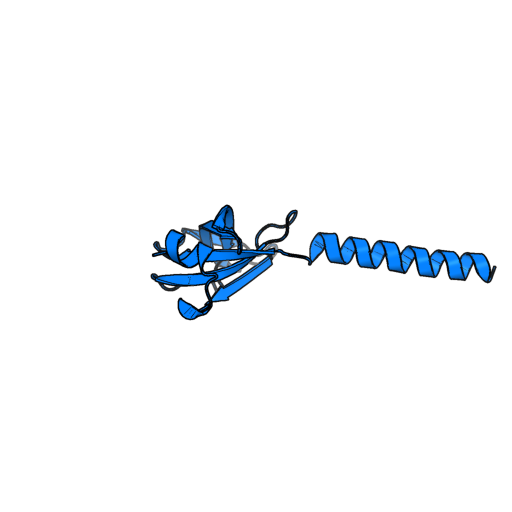-2.551 -3.873 1.00 97.00 96 VAL A C 1
ATOM 764 O O . VAL A 1 96 ? 4.524 -1.879 -4.667 1.00 97.00 96 VAL A O 1
ATOM 767 N N . LEU A 1 97 ? 3.087 -3.553 -4.264 1.00 95.62 97 LEU A N 1
ATOM 768 C CA . LEU A 1 97 ? 2.830 -3.890 -5.667 1.00 95.62 97 LEU A CA 1
ATOM 769 C C . LEU A 1 97 ? 1.735 -3.011 -6.273 1.00 95.62 97 LEU A C 1
ATOM 771 O O . LEU A 1 97 ? 1.799 -2.652 -7.445 1.00 95.62 97 LEU A O 1
ATOM 775 N N . SER A 1 98 ? 0.717 -2.701 -5.476 1.00 95.81 98 SER A N 1
ATOM 776 C CA . SER A 1 98 ? -0.435 -1.902 -5.879 1.00 95.81 98 SER A CA 1
ATOM 777 C C . SER A 1 98 ? -1.137 -1.337 -4.656 1.00 95.81 98 SER A C 1
ATOM 779 O O . SER A 1 98 ? -0.981 -1.840 -3.540 1.00 95.81 98 SER A O 1
ATOM 781 N N . TRP A 1 99 ? -1.949 -0.315 -4.883 1.00 96.94 99 TRP A N 1
ATOM 782 C CA . TRP A 1 99 ? -2.841 0.243 -3.885 1.00 96.94 99 TRP A CA 1
ATOM 783 C C . TRP A 1 99 ? -4.159 0.655 -4.532 1.00 96.94 99 TRP A C 1
ATOM 785 O O . TRP A 1 99 ? -4.199 0.992 -5.715 1.00 96.94 99 TRP A O 1
ATOM 795 N N . GLU A 1 100 ? -5.228 0.627 -3.750 1.00 96.75 100 GLU A N 1
ATOM 796 C CA . GLU A 1 100 ? -6.538 1.136 -4.144 1.00 96.75 100 GLU A CA 1
ATOM 797 C C . GLU A 1 100 ? -7.194 1.872 -2.975 1.00 96.75 100 GLU A C 1
ATOM 799 O O . GLU A 1 100 ? -6.968 1.536 -1.810 1.00 96.75 100 GLU A O 1
ATOM 804 N N . GLU A 1 101 ? -7.979 2.901 -3.289 1.00 96.88 101 GLU A N 1
ATOM 805 C CA . GLU A 1 101 ? -8.787 3.606 -2.296 1.00 96.88 101 GLU A CA 1
ATOM 806 C C . GLU A 1 101 ? -9.981 2.735 -1.890 1.00 96.88 101 GLU A C 1
ATOM 808 O O . GLU A 1 101 ? -10.659 2.161 -2.740 1.00 96.88 101 GLU A O 1
ATOM 813 N N . VAL A 1 102 ? -10.223 2.636 -0.585 1.00 97.62 102 VAL A N 1
ATOM 814 C CA . VAL A 1 102 ? -11.325 1.874 0.017 1.00 97.62 102 VAL A CA 1
ATOM 815 C C . VAL A 1 102 ? -12.108 2.766 0.974 1.00 97.62 102 VAL A C 1
ATOM 817 O O . VAL A 1 102 ? -11.612 3.810 1.410 1.00 97.62 102 VAL A O 1
ATOM 820 N N . THR A 1 103 ? -13.338 2.382 1.320 1.00 97.19 103 THR A N 1
ATOM 821 C CA . THR A 1 103 ? -14.093 3.132 2.330 1.00 97.19 103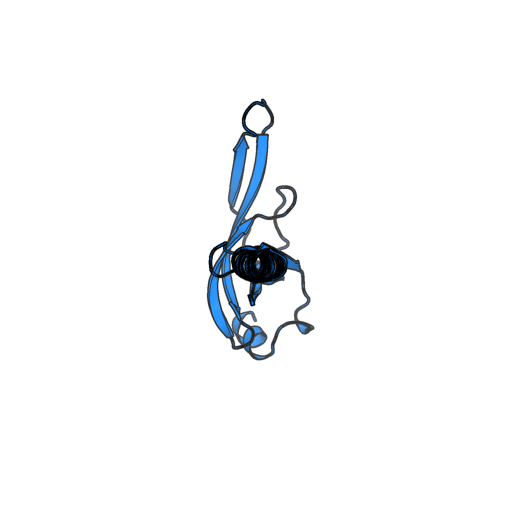 THR A CA 1
ATOM 822 C C . THR A 1 103 ? -13.715 2.685 3.741 1.00 97.19 103 THR A C 1
ATOM 824 O O . THR A 1 103 ? -13.060 1.660 3.946 1.00 97.19 103 THR A O 1
ATOM 827 N N . TYR A 1 104 ? -14.126 3.457 4.750 1.00 95.88 104 TYR A N 1
ATOM 828 C CA . TYR A 1 104 ? -13.913 3.068 6.143 1.00 95.88 104 TYR A CA 1
ATOM 829 C C . TYR A 1 104 ? -14.611 1.739 6.464 1.00 95.88 104 TYR A C 1
ATOM 831 O O . TYR A 1 104 ? -14.090 0.924 7.221 1.00 95.88 104 TYR A O 1
ATOM 839 N N . GLU A 1 105 ? -15.781 1.493 5.875 1.00 95.88 105 GLU A N 1
ATOM 840 C CA . GLU A 1 105 ? -16.595 0.296 6.081 1.00 95.88 105 GLU A CA 1
ATOM 841 C C . GLU A 1 105 ? -15.874 -0.976 5.627 1.00 95.88 105 GLU A C 1
ATOM 843 O O . GLU A 1 105 ? -15.969 -1.984 6.335 1.00 95.88 105 GLU A O 1
ATOM 848 N N . ASP A 1 106 ? -15.099 -0.893 4.542 1.00 96.19 106 ASP A N 1
ATOM 849 C CA . ASP A 1 106 ? -14.317 -1.993 3.967 1.00 96.19 106 ASP A CA 1
ATOM 850 C C . ASP A 1 106 ? -13.107 -2.395 4.826 1.00 96.19 106 ASP A C 1
ATOM 852 O O . ASP A 1 106 ? -12.526 -3.468 4.638 1.00 96.19 106 ASP A O 1
ATOM 856 N N . LEU A 1 107 ? -12.714 -1.559 5.793 1.00 96.50 107 LEU A N 1
ATOM 857 C CA . LEU A 1 107 ? -11.583 -1.859 6.662 1.00 96.50 107 LEU A CA 1
ATOM 858 C C . LEU A 1 107 ? -11.890 -3.033 7.608 1.00 96.50 107 LEU A C 1
ATOM 860 O O . LEU A 1 107 ? -12.965 -3.079 8.229 1.00 96.50 107 LEU A O 1
ATOM 864 N N . PRO A 1 108 ? -10.915 -3.935 7.834 1.00 96.44 108 PRO A N 1
ATOM 865 C CA . PRO A 1 108 ? -11.001 -4.935 8.889 1.00 96.44 108 PRO A CA 1
ATOM 866 C C . PRO A 1 108 ? -11.261 -4.289 10.255 1.00 96.44 108 PRO A C 1
ATOM 868 O O . PRO A 1 108 ? -10.725 -3.226 10.572 1.00 96.44 108 PRO A O 1
ATOM 871 N N . ALA A 1 109 ? -12.046 -4.953 11.106 1.00 95.50 109 ALA A N 1
ATOM 872 C CA . ALA A 1 109 ? -12.416 -4.414 12.417 1.00 95.50 109 ALA A CA 1
ATOM 873 C C . ALA A 1 109 ? -11.199 -4.062 13.296 1.00 95.50 109 ALA A C 1
ATOM 875 O O . ALA A 1 109 ? -11.211 -3.041 13.975 1.00 95.50 109 ALA A O 1
ATOM 876 N N . SER A 1 110 ? -10.129 -4.862 13.234 1.00 94.31 110 SER A N 1
ATOM 877 C CA . SER A 1 110 ? -8.875 -4.610 13.959 1.00 94.31 110 SER A CA 1
ATOM 878 C C . SER A 1 110 ? -8.091 -3.404 13.436 1.00 94.31 110 SER A C 1
ATOM 880 O O . SER A 1 110 ? -7.286 -2.837 14.166 1.00 94.31 110 SER A O 1
ATOM 882 N N . VAL A 1 111 ? -8.295 -3.028 12.172 1.00 95.50 111 VAL A N 1
ATOM 883 C CA . VAL A 1 111 ? -7.637 -1.882 11.528 1.00 95.50 111 VAL A CA 1
ATOM 884 C C . VAL A 1 111 ? -8.400 -0.598 11.826 1.00 95.50 111 VAL A C 1
ATOM 886 O O . VAL A 1 111 ? -7.782 0.437 12.061 1.00 95.50 111 VAL A O 1
ATOM 889 N N . LYS A 1 112 ? -9.737 -0.658 11.872 1.00 94.88 112 LYS A N 1
ATOM 890 C CA . LYS A 1 112 ? -10.595 0.494 12.185 1.00 94.88 112 LYS A CA 1
ATOM 891 C C . LYS A 1 112 ? -10.156 1.209 13.460 1.00 94.88 112 LYS A C 1
ATOM 893 O O . LYS A 1 112 ? -10.034 2.423 13.450 1.00 94.88 112 LYS A O 1
ATOM 898 N N . SER A 1 113 ? -9.829 0.470 14.522 1.00 90.62 113 SER A N 1
ATOM 899 C CA . SER A 1 113 ? -9.340 1.052 15.781 1.00 90.62 113 SER A CA 1
ATOM 900 C C . SER A 1 113 ? -7.943 1.678 15.701 1.00 90.62 113 SER A C 1
ATOM 902 O O . SER A 1 113 ? -7.612 2.483 16.560 1.00 90.62 113 SER A O 1
ATOM 904 N N . GLN A 1 114 ? -7.123 1.302 14.715 1.00 91.81 114 GLN A N 1
ATOM 905 C CA . GLN A 1 114 ? -5.769 1.840 14.519 1.00 91.81 114 GLN A CA 1
ATOM 906 C C . GLN A 1 114 ? -5.765 3.114 13.660 1.00 91.81 114 GLN A C 1
ATOM 908 O O . GLN A 1 114 ? -4.862 3.934 13.781 1.00 91.81 114 GLN A O 1
ATOM 913 N N . LEU A 1 115 ? -6.755 3.267 12.771 1.00 89.56 115 LEU A N 1
ATOM 914 C CA . LEU A 1 115 ? -6.832 4.350 11.778 1.00 89.56 115 LEU A CA 1
ATOM 915 C C . LEU A 1 115 ? -7.932 5.389 12.063 1.00 89.56 115 LEU A C 1
ATOM 917 O O . LEU A 1 115 ? -8.208 6.241 11.204 1.00 89.56 115 LEU A O 1
ATOM 921 N N . ASN A 1 116 ? -8.596 5.293 13.217 1.00 76.38 116 ASN A N 1
ATOM 922 C CA . ASN A 1 116 ? -9.640 6.236 13.613 1.00 76.38 116 ASN A CA 1
ATOM 923 C C . ASN A 1 116 ? -9.034 7.544 14.123 1.00 76.38 116 ASN A C 1
ATOM 925 O O . ASN A 1 116 ? -8.268 7.481 15.108 1.00 76.38 116 ASN A O 1
#

pLDDT: mean 91.86, std 6.35, range [64.62, 98.38]

Mean predicted aligned error: 5.79 Å

Nearest PDB structures (foldseek):
  2k5q-assembly1_A  TM=7.935E-01  e=2.681E-05  Bacillus cereus ATCC 14579
  1fgu-assembly1_B  TM=4.820E-01  e=6.287E-02  Homo sapiens
  6z1p-assembly1_Bf  TM=3.737E-01  e=6.993E+00  Tetrahymena thermophila SB210
  7qh6-assembly1_d  TM=2.376E-01  e=1.849E+00  Homo sapiens

Sequence (116 aa):
MKHILSFLTVLILIVGTASYFYFYSGQDYYTKITSTGESFVTKVDGTEKEITDVSYHQLAFDKNGKEKAVDFNSTLGRDLRIGAYLKLTVNRNKGVLSWEEVTYEDLPASVKSQLN

Foldseek 3Di:
DVVVVVVVVVVCVVVVVVVCCQPPAFAKWKFAAADWFDWDWDDDPPDPDIAIKGKDFTWIAGLQRDTDTAIDIDPRNDTDDHGWMKIFGQRPVPTTPDIDTDDLVPHRPSVNVVHD

Secondary structure (DSSP, 8-state):
-HHHHHHHHHHHHHHHHHHHHHHH--EEEEEE--SPPEEEEEE-TTSS-EEEEEEEEEEEEETT--EEEEEEE-STT-PPPTT-EEEEEEETTTEEEEEEEE-STTS-HHHHHHH-

Solvent-accessible surface area (backbone atoms only — not comparable to full-atom values): 6674 Å² total; per-residue (Å²): 107,73,66,59,53,53,50,50,51,53,50,51,52,52,53,51,50,53,49,46,49,64,74,71,44,57,46,64,27,37,37,63,37,83,61,82,52,53,75,46,76,46,72,44,87,96,54,96,51,72,42,59,40,21,38,40,83,40,70,25,22,26,73,80,42,52,77,43,82,46,60,48,67,48,73,90,42,39,76,70,61,71,72,41,32,34,43,29,33,34,21,94,84,76,42,55,77,47,72,45,83,47,57,80,82,77,46,42,75,53,32,49,76,75,73,108

Organism: NCBI:txid2739

InterPro domains:
  IPR006542 Protein of unknown function DUF1093 [PF06486] (22-104)
  IPR006542 Protein of unknown function DUF1093 [PTHR36433] (1-116)
  IPR006542 Protein of unknown function DUF1093 [TIGR01655] (1-114)
  IPR036166 YxeA-like superfamily [G3DSA:2.40.50.480] (21-116)
  IPR036166 YxeA-like superfamily [SSF159121] (19-116)

Radius of gyration: 19.29 Å; Cα contacts (8 Å, |Δi|>4): 197; chains: 1; bounding box: 34×55×40 Å